Protein AF-A0A9E7I9X5-F1 (afdb_monomer)

Radius of gyration: 16.11 Å; Cα contacts (8 Å, |Δi|>4): 53; chains: 1; bounding box: 42×34×33 Å

Structure (mmCIF, N/CA/C/O backbone):
data_AF-A0A9E7I9X5-F1
#
_entry.id   AF-A0A9E7I9X5-F1
#
loop_
_atom_site.group_PDB
_atom_site.id
_atom_site.type_symbol
_atom_site.label_atom_id
_atom_site.label_alt_id
_atom_site.label_comp_id
_atom_site.label_asym_id
_atom_site.label_entity_id
_atom_site.label_seq_id
_atom_site.pdbx_PDB_ins_code
_atom_site.Cartn_x
_atom_site.Cartn_y
_atom_site.Cartn_z
_atom_site.occupancy
_atom_site.B_iso_or_equiv
_atom_site.auth_seq_id
_atom_site.auth_comp_id
_atom_site.auth_asym_id
_atom_site.auth_atom_id
_atom_site.pdbx_PDB_model_num
ATOM 1 N N . MET A 1 1 ? 12.110 6.727 4.822 1.00 67.31 1 MET A N 1
ATOM 2 C CA . MET A 1 1 ? 12.805 5.487 5.240 1.00 67.31 1 MET A CA 1
ATOM 3 C C . MET A 1 1 ? 12.572 4.447 4.153 1.00 67.31 1 MET A C 1
ATOM 5 O O . MET A 1 1 ? 11.414 4.216 3.824 1.00 67.31 1 MET A O 1
ATOM 9 N N . LYS A 1 2 ? 13.626 3.909 3.527 1.00 80.19 2 LYS A N 1
ATOM 10 C CA . LYS A 1 2 ? 13.470 2.934 2.433 1.00 80.19 2 LYS A CA 1
ATOM 11 C C . LYS A 1 2 ? 13.135 1.549 3.014 1.00 80.19 2 LYS A C 1
ATOM 13 O O . LYS A 1 2 ? 13.673 1.205 4.068 1.00 80.19 2 LYS A O 1
ATOM 18 N N . PRO A 1 3 ? 12.233 0.775 2.385 1.00 83.88 3 PRO A N 1
ATOM 19 C CA . PRO A 1 3 ? 11.960 -0.593 2.809 1.00 83.88 3 PRO A CA 1
ATOM 20 C C . PRO A 1 3 ? 13.213 -1.466 2.671 1.00 83.88 3 PRO A C 1
ATOM 22 O O . PRO A 1 3 ? 14.066 -1.205 1.823 1.00 83.88 3 PRO A O 1
ATOM 25 N N . HIS A 1 4 ? 13.312 -2.528 3.475 1.00 89.25 4 HIS A N 1
ATOM 26 C CA . HIS A 1 4 ? 14.408 -3.489 3.345 1.00 89.25 4 HIS A CA 1
ATOM 27 C C . HIS A 1 4 ? 14.412 -4.099 1.923 1.00 89.25 4 HIS A C 1
ATOM 29 O O . HIS A 1 4 ? 13.351 -4.555 1.477 1.00 89.25 4 HIS A O 1
ATOM 35 N N . PRO A 1 5 ? 15.557 -4.173 1.214 1.00 88.69 5 PRO A N 1
ATOM 36 C CA . PRO A 1 5 ? 15.610 -4.607 -0.190 1.00 88.69 5 PRO A CA 1
ATOM 37 C C . PRO A 1 5 ? 14.970 -5.976 -0.449 1.00 88.69 5 PRO A C 1
ATOM 39 O O . PRO A 1 5 ? 14.244 -6.158 -1.427 1.00 88.69 5 PRO A O 1
ATOM 42 N N . ALA A 1 6 ? 15.162 -6.928 0.471 1.00 90.81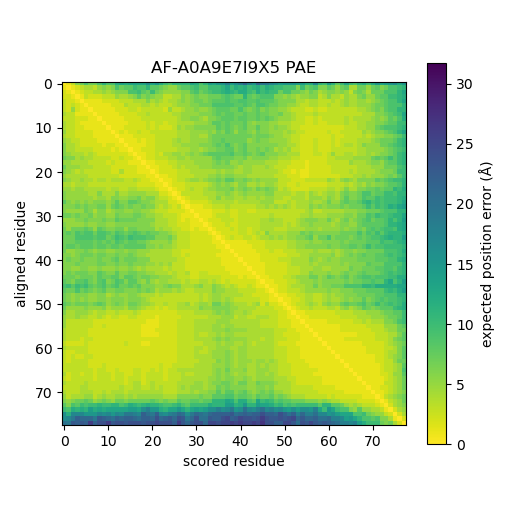 6 ALA A 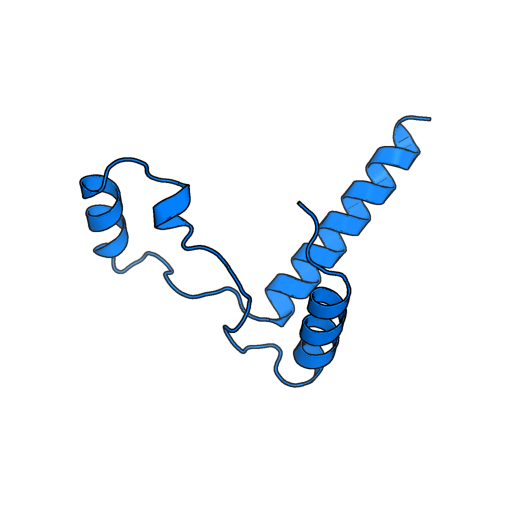N 1
ATOM 43 C CA . ALA A 1 6 ? 14.534 -8.246 0.373 1.00 90.81 6 ALA A CA 1
ATOM 44 C C . ALA A 1 6 ? 12.997 -8.166 0.388 1.00 90.81 6 ALA A C 1
ATOM 46 O O . ALA A 1 6 ? 12.340 -8.861 -0.382 1.00 90.81 6 ALA A O 1
ATOM 47 N N . MET A 1 7 ? 12.416 -7.280 1.207 1.00 88.12 7 MET A N 1
ATOM 48 C CA . MET A 1 7 ? 10.964 -7.102 1.272 1.00 88.12 7 MET A CA 1
ATOM 49 C C . MET A 1 7 ? 10.423 -6.553 -0.050 1.00 88.12 7 MET A C 1
ATOM 51 O O . MET A 1 7 ? 9.427 -7.064 -0.558 1.00 88.12 7 MET A O 1
ATOM 55 N N . ALA A 1 8 ? 11.095 -5.556 -0.632 1.00 89.31 8 ALA A N 1
ATOM 56 C CA . ALA A 1 8 ? 10.709 -5.001 -1.927 1.00 89.31 8 ALA A CA 1
ATOM 57 C C . ALA A 1 8 ? 10.762 -6.063 -3.040 1.00 89.31 8 ALA A C 1
ATOM 59 O O . ALA A 1 8 ? 9.831 -6.164 -3.836 1.00 89.31 8 ALA A O 1
ATOM 60 N N . SER A 1 9 ? 11.800 -6.909 -3.051 1.00 90.94 9 SER A N 1
ATOM 61 C CA . SER A 1 9 ? 11.928 -7.999 -4.027 1.00 90.94 9 SER A CA 1
ATOM 62 C C . SER A 1 9 ? 10.831 -9.059 -3.873 1.00 90.94 9 SER A C 1
ATOM 64 O O . SER A 1 9 ? 10.208 -9.449 -4.860 1.00 90.94 9 SER A O 1
ATOM 66 N N . ILE A 1 10 ? 10.547 -9.495 -2.639 1.00 92.44 10 ILE A N 1
ATOM 67 C CA . ILE A 1 10 ? 9.513 -10.500 -2.354 1.00 92.44 10 ILE A CA 1
ATOM 68 C C . ILE A 1 10 ? 8.128 -9.974 -2.743 1.00 92.44 10 ILE A C 1
ATOM 70 O O . ILE A 1 10 ? 7.420 -10.631 -3.505 1.00 92.44 10 ILE A O 1
ATOM 74 N N . LEU A 1 11 ? 7.753 -8.781 -2.265 1.00 90.56 11 LEU A N 1
ATOM 75 C CA . LEU A 1 11 ? 6.458 -8.170 -2.584 1.00 90.56 11 LEU A CA 1
ATOM 76 C C . LEU A 1 11 ? 6.324 -7.888 -4.087 1.00 90.56 11 LEU A C 1
ATOM 78 O O . LEU A 1 11 ? 5.250 -8.098 -4.647 1.00 90.56 11 LEU A O 1
ATOM 82 N N . GLY A 1 12 ? 7.416 -7.490 -4.749 1.00 91.88 12 GLY A N 1
ATOM 83 C CA . GLY A 1 12 ? 7.476 -7.303 -6.197 1.00 91.88 12 GLY A CA 1
ATOM 84 C C . GLY A 1 12 ? 7.168 -8.586 -6.968 1.00 91.88 12 GLY A C 1
ATOM 85 O O . GLY A 1 12 ? 6.246 -8.604 -7.781 1.00 91.88 12 GLY A O 1
ATOM 86 N N . LYS A 1 13 ? 7.866 -9.689 -6.668 1.00 94.00 13 LYS A N 1
ATOM 87 C CA . LYS A 1 13 ? 7.609 -10.997 -7.304 1.00 94.00 13 LYS A CA 1
ATOM 88 C C . LYS A 1 13 ? 6.184 -11.481 -7.049 1.00 94.00 13 LYS A C 1
ATOM 90 O O . LYS A 1 13 ? 5.497 -11.914 -7.970 1.00 94.00 13 LYS A O 1
ATOM 95 N N . LEU A 1 14 ? 5.729 -11.361 -5.806 1.00 93.38 14 LEU A N 1
ATOM 96 C CA . LEU A 1 14 ? 4.402 -11.794 -5.390 1.00 93.38 14 LEU A CA 1
ATOM 97 C C . LEU A 1 14 ? 3.288 -10.977 -6.068 1.00 93.38 14 LEU A C 1
ATOM 99 O O . LEU A 1 14 ? 2.217 -11.516 -6.343 1.00 93.38 14 LEU A O 1
ATOM 103 N N . SER A 1 15 ? 3.552 -9.712 -6.418 1.00 93.62 15 SER A N 1
ATOM 104 C CA . SER A 1 15 ? 2.600 -8.848 -7.131 1.00 93.62 15 SER A CA 1
ATOM 105 C C . SER A 1 15 ? 2.234 -9.346 -8.527 1.00 93.62 15 SER A C 1
ATOM 107 O O . SER A 1 15 ? 1.142 -9.042 -8.996 1.00 93.62 15 SER A O 1
ATOM 109 N N . ASN A 1 16 ? 3.093 -10.150 -9.158 1.00 93.00 16 ASN A N 1
ATOM 110 C CA . ASN A 1 16 ? 2.812 -10.748 -10.463 1.00 93.00 16 ASN A CA 1
ATOM 111 C C . ASN A 1 16 ? 1.916 -11.991 -10.357 1.00 93.00 16 ASN A C 1
ATOM 113 O O . ASN A 1 16 ? 1.267 -12.353 -11.332 1.00 93.00 16 ASN A O 1
ATOM 117 N N . ILE A 1 17 ? 1.867 -12.633 -9.184 1.00 95.19 17 ILE A N 1
ATOM 118 C CA . ILE A 1 17 ? 1.080 -13.853 -8.947 1.00 95.19 17 ILE A CA 1
ATOM 119 C C . ILE A 1 17 ? -0.277 -13.502 -8.324 1.00 95.19 17 ILE A C 1
ATOM 121 O O . ILE A 1 17 ? -1.317 -13.979 -8.768 1.00 95.19 17 ILE A O 1
ATOM 125 N N . ILE A 1 18 ? -0.280 -12.645 -7.299 1.00 95.44 18 ILE A N 1
ATOM 126 C CA . ILE A 1 18 ? -1.474 -12.260 -6.529 1.00 95.44 18 ILE A CA 1
ATOM 127 C C . ILE A 1 18 ? -1.595 -10.729 -6.407 1.00 95.44 18 ILE A C 1
ATOM 129 O O . ILE A 1 18 ? -1.516 -10.162 -5.312 1.00 95.44 18 ILE A O 1
ATOM 133 N N . PRO A 1 19 ? -1.824 -10.015 -7.525 1.00 93.56 19 PRO A N 1
ATOM 134 C CA . PRO A 1 19 ? -1.770 -8.549 -7.577 1.00 93.56 19 PRO A CA 1
ATOM 135 C C . PRO A 1 19 ? -2.786 -7.851 -6.664 1.00 93.56 19 PRO A C 1
ATOM 137 O O . PRO A 1 19 ? -2.561 -6.728 -6.205 1.00 93.56 19 PRO A O 1
ATOM 140 N N . THR A 1 20 ? -3.922 -8.497 -6.403 1.00 95.38 20 THR A N 1
ATOM 141 C CA . THR A 1 20 ? -5.081 -7.883 -5.748 1.00 95.38 20 THR A CA 1
ATOM 142 C C . THR A 1 20 ? -5.125 -8.090 -4.237 1.00 95.38 20 THR A C 1
ATOM 144 O O . THR A 1 20 ? -5.987 -7.494 -3.579 1.00 95.38 20 THR A O 1
ATOM 147 N N . TRP A 1 21 ? -4.219 -8.893 -3.672 1.00 95.31 21 TRP A N 1
ATOM 148 C CA . TRP A 1 21 ? -4.207 -9.204 -2.244 1.00 95.31 21 TRP A CA 1
ATOM 149 C C . TRP A 1 21 ? -3.816 -7.982 -1.407 1.00 95.31 21 TRP A C 1
ATOM 151 O O . TRP A 1 21 ? -2.894 -7.236 -1.739 1.00 95.31 21 TRP A O 1
ATOM 161 N N . LYS A 1 22 ? -4.525 -7.777 -0.292 1.00 93.00 22 LYS A N 1
ATOM 162 C CA . LYS A 1 22 ? -4.350 -6.634 0.622 1.00 93.00 22 LYS A CA 1
ATOM 163 C C . LYS A 1 22 ? -3.326 -6.945 1.721 1.00 93.00 22 LYS A C 1
ATOM 165 O O . LYS A 1 22 ? -3.629 -6.860 2.908 1.00 93.00 22 LYS A O 1
ATOM 170 N N . ILE A 1 23 ? -2.127 -7.366 1.321 1.00 90.44 23 ILE A N 1
ATOM 171 C CA . ILE A 1 23 ? -1.080 -7.856 2.238 1.00 90.44 23 ILE A CA 1
ATOM 172 C C . ILE A 1 23 ? 0.084 -6.881 2.425 1.00 90.44 23 ILE A C 1
ATOM 174 O O . ILE A 1 23 ? 1.025 -7.194 3.149 1.00 90.44 23 ILE A O 1
ATOM 178 N N . VAL A 1 24 ? 0.031 -5.703 1.795 1.00 90.62 24 VAL A N 1
ATOM 179 C CA . VAL A 1 24 ? 1.095 -4.698 1.915 1.00 90.62 24 VAL A CA 1
ATOM 180 C C . VAL A 1 24 ? 1.274 -4.326 3.393 1.00 90.62 24 VAL A C 1
ATOM 182 O O . VAL A 1 24 ? 0.299 -3.927 4.039 1.00 90.62 24 VAL A O 1
ATOM 185 N N . PRO A 1 25 ? 2.487 -4.456 3.962 1.00 87.75 25 PRO A N 1
ATOM 186 C CA . PRO A 1 25 ? 2.753 -4.023 5.325 1.00 87.75 25 PRO A CA 1
ATOM 187 C C . PRO A 1 25 ? 2.627 -2.499 5.401 1.00 87.75 25 PRO A C 1
ATOM 189 O O . PRO A 1 25 ? 3.485 -1.760 4.924 1.00 87.75 25 PRO A O 1
ATOM 192 N N . THR A 1 26 ? 1.529 -2.014 5.970 1.00 86.19 26 THR A N 1
ATOM 193 C CA . THR A 1 26 ? 1.270 -0.583 6.149 1.00 86.19 26 THR A CA 1
ATOM 194 C C . THR A 1 26 ? 0.812 -0.354 7.578 1.00 86.19 26 THR A C 1
ATOM 196 O O . THR A 1 26 ? 0.062 -1.158 8.135 1.00 86.19 26 THR A O 1
ATOM 199 N N . LYS A 1 27 ? 1.301 0.730 8.176 1.00 86.44 27 LYS A N 1
ATOM 200 C CA . LYS A 1 27 ? 0.798 1.226 9.457 1.00 86.44 27 LYS A CA 1
ATOM 201 C C . LYS A 1 27 ? -0.628 1.751 9.266 1.00 86.44 27 LYS A C 1
ATOM 203 O O . LYS A 1 27 ? -0.966 2.199 8.171 1.00 86.44 27 LYS A O 1
ATOM 208 N N . ASP A 1 28 ? -1.445 1.711 10.313 1.00 85.94 28 ASP A N 1
ATOM 209 C CA . ASP A 1 28 ? -2.777 2.313 10.252 1.00 85.94 28 ASP A CA 1
ATOM 210 C C . ASP A 1 28 ? -2.635 3.830 10.040 1.00 85.94 28 ASP A C 1
ATOM 212 O O . ASP A 1 28 ? -2.062 4.545 10.867 1.00 85.94 28 ASP A O 1
ATOM 216 N N . ILE A 1 29 ? -3.121 4.312 8.893 1.00 84.94 29 ILE A N 1
ATOM 217 C CA . ILE A 1 29 ? -3.055 5.726 8.510 1.00 84.94 29 ILE A CA 1
ATOM 218 C C . ILE A 1 29 ? -3.842 6.571 9.516 1.00 84.94 29 ILE A C 1
ATOM 220 O O . ILE A 1 29 ? -3.437 7.694 9.804 1.00 84.94 29 ILE A O 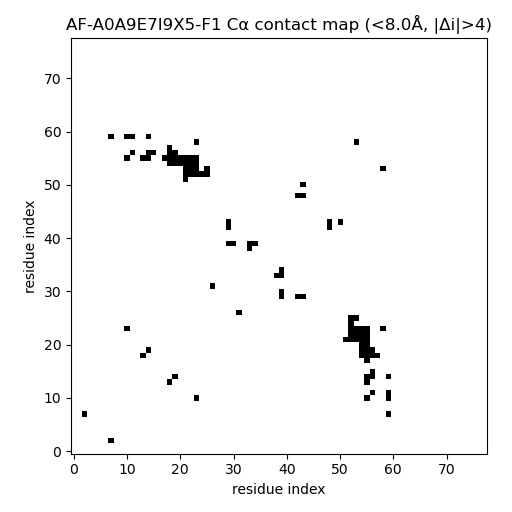1
ATOM 224 N N . ILE A 1 30 ? -4.917 6.028 10.096 1.00 88.25 30 ILE A N 1
ATOM 225 C CA . ILE A 1 30 ? -5.743 6.724 11.085 1.00 88.25 30 ILE A CA 1
ATOM 226 C C . ILE A 1 30 ? -4.931 6.979 12.361 1.00 88.25 30 ILE A C 1
ATOM 228 O O . ILE A 1 30 ? -4.964 8.084 12.906 1.00 88.25 30 ILE A O 1
ATOM 232 N N . ASP A 1 31 ? -4.148 5.996 12.807 1.00 89.19 31 ASP A N 1
ATOM 233 C CA . ASP A 1 31 ? -3.317 6.144 14.005 1.00 89.19 31 ASP A CA 1
ATOM 234 C C . ASP A 1 31 ? -2.153 7.122 13.785 1.00 89.19 31 ASP A C 1
ATOM 236 O O . ASP A 1 31 ? -1.775 7.842 14.712 1.00 89.19 31 ASP A O 1
ATOM 240 N N . ILE A 1 32 ? -1.615 7.183 12.560 1.00 88.94 32 ILE A N 1
ATOM 241 C CA . ILE A 1 32 ? -0.540 8.116 12.189 1.00 88.94 32 ILE A CA 1
ATOM 242 C C . ILE A 1 32 ? -1.062 9.549 12.026 1.00 88.94 32 ILE A C 1
ATOM 244 O O . ILE A 1 32 ? -0.420 10.489 12.492 1.00 88.94 32 ILE A O 1
ATOM 248 N N . ALA A 1 33 ? -2.191 9.730 11.339 1.00 88.06 33 ALA A N 1
ATOM 249 C CA . ALA A 1 33 ? -2.691 11.046 10.948 1.00 88.06 33 ALA A CA 1
ATOM 250 C C . ALA A 1 33 ? -3.363 11.802 12.105 1.00 88.06 33 ALA A C 1
ATOM 252 O O . ALA A 1 33 ? -3.280 13.029 12.171 1.00 88.06 33 ALA A O 1
ATOM 253 N N . PHE A 1 34 ? -4.006 11.093 13.040 1.00 91.44 34 PHE A N 1
ATOM 254 C CA . PHE A 1 34 ? -4.775 11.711 14.121 1.00 91.44 34 PHE A CA 1
ATOM 255 C C . PHE A 1 34 ? -4.142 11.414 15.476 1.00 91.44 34 PHE A C 1
ATOM 257 O O . PHE A 1 34 ? -3.949 10.257 15.836 1.00 91.44 34 PHE A O 1
ATOM 264 N N . LYS A 1 35 ? -3.833 12.461 16.255 1.00 91.88 35 LYS A N 1
ATOM 265 C CA . LYS A 1 35 ? -3.269 12.325 17.613 1.00 91.88 35 LYS A CA 1
ATOM 266 C C . LYS A 1 35 ? -4.330 11.994 18.669 1.00 91.88 35 LYS A C 1
ATOM 268 O O . LYS A 1 35 ? -4.068 11.176 19.545 1.00 91.88 35 LYS A O 1
ATOM 273 N N . SER A 1 36 ? -5.506 12.625 18.588 1.00 95.06 36 SER A N 1
ATOM 274 C CA . SER A 1 36 ? -6.597 12.427 19.555 1.00 95.06 36 SER A CA 1
ATOM 275 C C . SER A 1 36 ? -7.337 11.105 19.298 1.00 95.06 36 SER A C 1
ATOM 277 O O . SER A 1 36 ? -7.713 10.852 18.149 1.00 95.06 36 SER A O 1
ATOM 279 N N 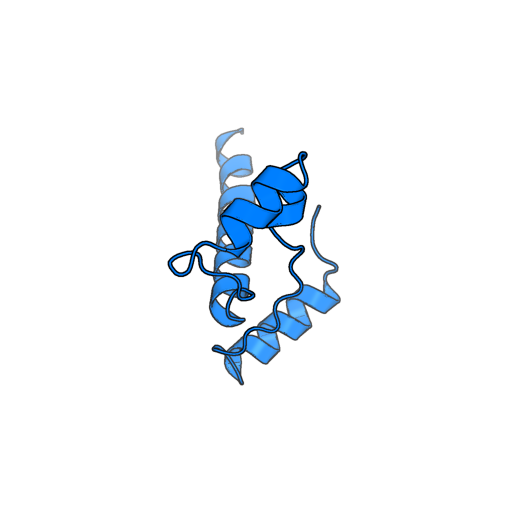. PRO A 1 37 ? -7.587 10.282 20.335 1.00 93.44 37 PRO A N 1
ATOM 280 C CA . PRO A 1 37 ? -8.317 9.023 20.197 1.00 93.44 37 PRO A CA 1
ATOM 281 C C . PRO A 1 37 ? -9.778 9.217 19.768 1.00 93.44 37 PRO A C 1
ATOM 283 O O . PRO A 1 37 ? -10.281 8.415 18.986 1.00 93.44 37 PRO A O 1
ATOM 286 N N . GLU A 1 38 ? -10.432 10.301 20.190 1.00 94.56 38 GLU A N 1
ATOM 287 C CA . GLU A 1 38 ? -11.828 10.599 19.831 1.00 94.56 38 GLU A CA 1
ATOM 288 C C . GLU A 1 38 ? -11.986 10.776 18.315 1.00 94.56 38 GLU A C 1
ATOM 290 O O . GLU A 1 38 ? -12.822 10.128 17.687 1.00 94.56 38 GLU A O 1
ATOM 295 N N . LYS A 1 39 ? -11.087 11.556 17.696 1.00 92.31 39 LYS A N 1
ATOM 296 C CA . LYS A 1 39 ? -11.064 11.762 16.237 1.00 92.31 39 LYS A CA 1
ATOM 297 C C . LYS A 1 39 ? -10.767 10.473 15.470 1.00 92.31 39 LYS A C 1
ATOM 299 O O . LYS A 1 39 ? -11.312 10.254 14.392 1.00 92.31 39 LYS A O 1
ATOM 304 N N . ARG A 1 40 ? -9.925 9.585 16.017 1.00 93.50 40 ARG A N 1
ATOM 305 C CA . ARG A 1 40 ? -9.690 8.261 15.410 1.00 93.50 40 ARG A CA 1
ATOM 306 C C . ARG A 1 40 ? -10.969 7.432 15.397 1.00 93.50 40 ARG A C 1
ATOM 308 O O . ARG A 1 40 ? -11.230 6.738 14.418 1.00 93.50 40 ARG A O 1
ATOM 315 N N . GLN A 1 41 ? -11.753 7.492 16.471 1.00 92.81 41 GLN A N 1
ATOM 316 C CA . GLN A 1 41 ? -12.990 6.730 16.588 1.00 92.81 41 GLN A CA 1
ATOM 317 C C . GLN A 1 41 ? -14.084 7.261 15.659 1.00 92.81 41 GLN A C 1
ATOM 319 O O . GLN A 1 41 ? -14.744 6.461 15.000 1.00 92.81 41 GLN A O 1
ATOM 324 N N . GLU A 1 42 ? -14.202 8.582 15.522 1.00 92.94 42 GLU A N 1
ATOM 325 C CA . GLU A 1 42 ? -15.088 9.232 14.547 1.00 92.94 42 GLU A CA 1
ATOM 326 C C . GLU A 1 42 ? -14.771 8.804 13.101 1.00 92.94 42 GLU A C 1
ATOM 328 O O . GLU A 1 42 ? -15.648 8.447 12.319 1.00 92.94 42 GLU A O 1
ATOM 333 N N . ILE A 1 43 ? -13.492 8.743 12.736 1.00 91.25 43 ILE A N 1
ATOM 334 C CA . ILE A 1 43 ? -13.094 8.338 11.379 1.00 91.25 43 ILE A CA 1
ATOM 335 C C . ILE A 1 43 ? -13.293 6.836 11.167 1.00 91.25 43 ILE A C 1
ATOM 337 O O . ILE A 1 43 ? -13.698 6.401 10.087 1.00 91.25 43 ILE A O 1
ATOM 341 N N . ARG A 1 44 ? -13.061 6.022 12.204 1.00 90.44 44 ARG A N 1
ATOM 342 C CA . ARG A 1 44 ? -13.332 4.579 12.157 1.00 90.44 44 ARG A CA 1
ATOM 343 C C . ARG A 1 44 ? -14.825 4.268 12.088 1.00 90.44 44 ARG A C 1
ATOM 345 O O . ARG A 1 44 ? -15.173 3.251 11.482 1.00 90.44 44 ARG A O 1
ATOM 352 N N . SER A 1 45 ? -15.698 5.108 12.645 1.00 93.19 45 SER A N 1
ATOM 353 C CA . SER A 1 45 ? -17.151 4.931 12.540 1.00 93.19 45 SER A CA 1
ATOM 354 C C . SER A 1 45 ? -17.692 5.317 11.160 1.00 93.19 45 SER A C 1
ATOM 356 O O . SER A 1 45 ? -18.713 4.774 10.738 1.00 93.19 45 SER A O 1
ATOM 358 N N . ASN A 1 46 ? -16.979 6.152 10.395 1.00 93.31 46 ASN A N 1
ATOM 359 C CA . ASN A 1 46 ? -17.373 6.501 9.032 1.00 93.31 46 ASN A CA 1
ATOM 360 C C . ASN A 1 46 ? -17.400 5.261 8.111 1.00 93.31 46 ASN A C 1
ATOM 362 O O . ASN A 1 46 ? -16.379 4.613 7.850 1.00 93.31 46 ASN A O 1
ATOM 366 N N . GLN A 1 47 ? -18.587 4.933 7.601 1.00 91.31 47 GLN A N 1
ATOM 367 C CA . GLN A 1 47 ? -18.836 3.815 6.684 1.00 91.31 47 GLN A CA 1
ATOM 368 C C . GLN A 1 47 ? -18.262 4.037 5.274 1.00 91.31 47 GLN A C 1
ATOM 370 O O . GLN A 1 47 ? -17.918 3.071 4.600 1.00 91.31 47 GLN A O 1
ATOM 375 N N . TYR A 1 48 ? -18.081 5.293 4.859 1.00 90.31 48 TYR A N 1
ATOM 376 C CA . TYR A 1 48 ? -17.525 5.650 3.551 1.00 90.31 48 TYR A CA 1
ATOM 377 C C . TYR A 1 48 ? -15.988 5.655 3.528 1.00 90.31 48 TYR A C 1
ATOM 379 O O . TYR A 1 48 ? -15.380 5.761 2.464 1.00 90.31 48 TYR A O 1
ATOM 387 N N . CYS A 1 49 ? -15.336 5.541 4.689 1.00 88.88 49 CYS A N 1
ATOM 388 C CA . CYS A 1 49 ? -13.881 5.535 4.779 1.00 88.88 49 CYS A CA 1
ATOM 389 C C . CYS A 1 49 ? -13.307 4.150 4.440 1.00 88.88 49 CYS A C 1
ATOM 391 O O . CYS A 1 49 ? -13.684 3.135 5.036 1.00 88.88 49 CYS A O 1
ATOM 393 N N . TYR A 1 50 ? -12.340 4.104 3.519 1.00 87.19 50 TYR A N 1
ATOM 394 C CA . TYR A 1 50 ? -11.591 2.885 3.226 1.00 87.19 50 TYR A CA 1
ATOM 395 C C . TYR A 1 50 ? -10.598 2.565 4.355 1.00 87.19 50 TYR A C 1
ATOM 397 O O . TYR A 1 50 ? -9.681 3.335 4.622 1.00 87.19 50 TYR A O 1
ATOM 405 N N . LYS A 1 51 ? -10.759 1.394 4.984 1.00 85.12 51 LYS A N 1
ATOM 406 C CA . LYS A 1 51 ? -9.968 0.939 6.153 1.00 85.12 51 LYS A CA 1
ATOM 407 C C . LYS A 1 51 ? -9.007 -0.211 5.833 1.00 85.12 51 LYS A C 1
ATOM 409 O O . LYS A 1 51 ? -8.346 -0.752 6.713 1.00 85.12 51 LYS A O 1
ATOM 414 N N . GLY A 1 52 ? -8.986 -0.662 4.581 1.00 87.19 52 GLY A N 1
ATOM 415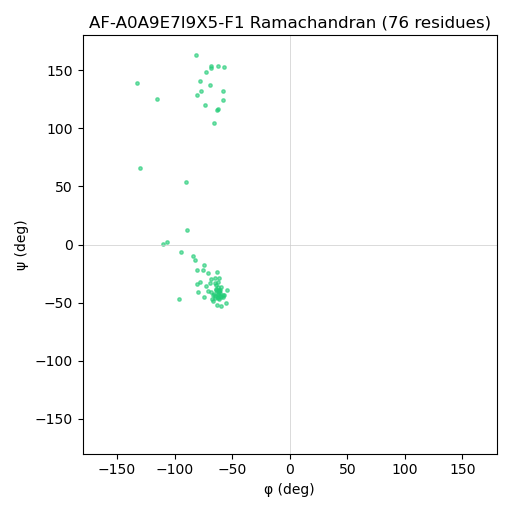 C CA . GLY A 1 52 ? -8.176 -1.804 4.171 1.00 87.19 52 GLY A CA 1
ATOM 416 C C . GLY A 1 52 ? -6.720 -1.428 3.917 1.00 87.19 52 GLY A C 1
ATOM 417 O O . GLY A 1 52 ? -6.385 -0.275 3.662 1.00 87.19 52 GLY A O 1
ATOM 418 N N . LYS A 1 53 ? -5.849 -2.436 3.880 1.00 90.25 53 LYS A N 1
ATOM 419 C CA . LYS A 1 53 ? -4.495 -2.262 3.345 1.00 90.25 53 LYS A CA 1
ATOM 420 C C . LYS A 1 53 ? -4.543 -2.028 1.825 1.00 90.25 53 LYS A C 1
ATOM 422 O O . LYS A 1 53 ? -5.491 -2.489 1.168 1.00 90.25 53 LYS A O 1
ATOM 427 N N . PRO A 1 54 ? -3.544 -1.341 1.245 1.00 91.62 54 PRO A N 1
ATOM 428 C CA . PRO A 1 54 ? -3.383 -1.258 -0.203 1.00 91.62 54 PRO A CA 1
ATOM 429 C C . PRO A 1 54 ? -3.266 -2.646 -0.843 1.00 91.62 54 PRO A C 1
ATOM 431 O O . PRO A 1 54 ? -2.805 -3.604 -0.213 1.00 91.62 54 PRO A O 1
ATOM 434 N N . ARG A 1 55 ? -3.675 -2.756 -2.111 1.00 94.56 55 ARG A N 1
ATOM 435 C CA . ARG A 1 55 ? -3.440 -3.967 -2.908 1.00 94.56 55 ARG A CA 1
ATOM 436 C C . ARG A 1 55 ? -1.965 -4.061 -3.285 1.00 94.56 55 ARG A C 1
ATOM 438 O O . ARG A 1 55 ? -1.309 -3.040 -3.485 1.00 94.56 55 ARG A O 1
ATOM 445 N N . LEU A 1 56 ? -1.466 -5.287 -3.401 1.00 94.75 56 LEU A N 1
ATOM 44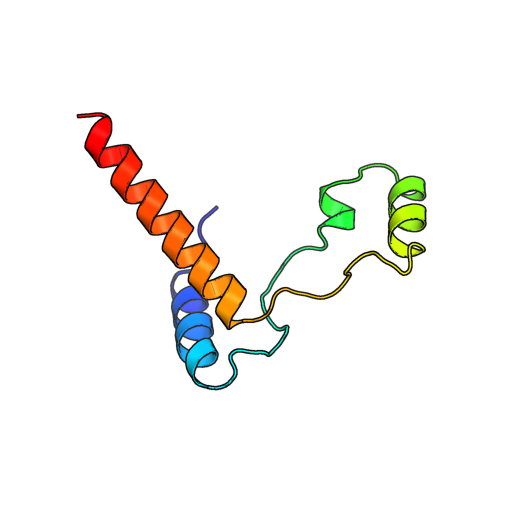6 C CA . LEU A 1 56 ? -0.050 -5.564 -3.615 1.00 94.75 56 LEU A CA 1
ATOM 447 C C . LEU A 1 56 ? 0.513 -4.855 -4.853 1.00 94.75 56 LEU A C 1
ATOM 449 O O . LEU A 1 56 ? 1.504 -4.137 -4.739 1.00 94.75 56 LEU A O 1
ATOM 453 N N . LYS A 1 57 ? -0.155 -4.980 -6.006 1.00 95.00 57 LYS A N 1
ATOM 454 C CA . LYS A 1 57 ? 0.283 -4.327 -7.248 1.00 95.00 57 LYS A CA 1
ATOM 455 C C . LYS A 1 57 ? 0.284 -2.803 -7.121 1.00 95.00 57 LYS A C 1
ATOM 457 O O . LYS A 1 57 ? 1.264 -2.173 -7.489 1.00 95.00 57 LYS 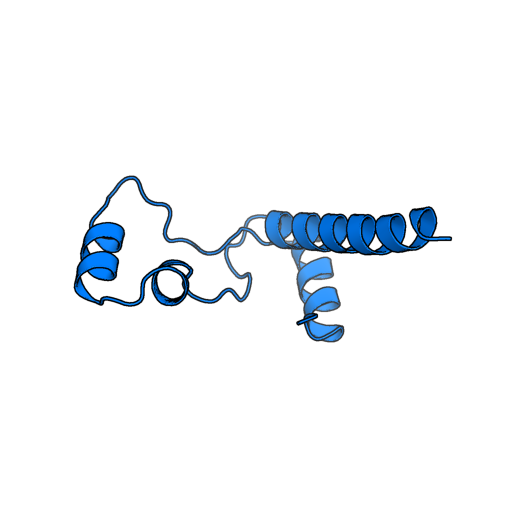A O 1
ATOM 462 N N . THR A 1 58 ? -0.750 -2.223 -6.509 1.00 94.38 58 THR A N 1
ATOM 463 C CA . THR A 1 58 ? -0.820 -0.775 -6.248 1.00 94.38 58 THR A CA 1
ATOM 464 C C . THR A 1 58 ? 0.365 -0.288 -5.415 1.00 94.38 58 THR A C 1
ATOM 466 O O . THR A 1 58 ? 0.967 0.727 -5.748 1.00 94.38 58 THR A O 1
ATOM 469 N N . GLY A 1 59 ? 0.723 -1.013 -4.350 1.00 92.81 59 GLY A N 1
ATOM 470 C CA . GLY A 1 59 ? 1.870 -0.657 -3.514 1.00 92.81 59 GLY A CA 1
ATOM 471 C C . GLY A 1 59 ? 3.204 -0.736 -4.262 1.00 92.81 59 GLY A C 1
ATOM 472 O O . GLY A 1 59 ? 4.052 0.134 -4.081 1.00 92.81 59 GLY A O 1
ATOM 473 N N . VAL A 1 60 ? 3.378 -1.747 -5.120 1.00 93.81 60 VAL A N 1
ATOM 474 C CA . VAL A 1 60 ? 4.592 -1.920 -5.933 1.00 93.81 60 VAL A CA 1
ATOM 475 C C . VAL A 1 60 ? 4.740 -0.804 -6.964 1.00 93.81 60 VAL A C 1
ATOM 477 O O . VAL A 1 60 ? 5.804 -0.196 -7.024 1.00 93.81 60 VAL A O 1
ATOM 480 N N . GLU A 1 61 ? 3.689 -0.489 -7.724 1.00 94.81 61 GLU A N 1
ATOM 481 C CA . GLU A 1 61 ? 3.741 0.591 -8.722 1.00 94.81 61 GLU A CA 1
ATOM 482 C C . GLU A 1 61 ? 4.015 1.947 -8.063 1.00 94.81 61 GLU A C 1
ATOM 484 O O . GLU A 1 61 ? 4.881 2.695 -8.509 1.00 94.81 61 GLU A O 1
ATOM 489 N N . LEU A 1 62 ? 3.352 2.236 -6.937 1.00 94.38 62 LEU A N 1
ATOM 490 C CA . LEU A 1 62 ? 3.585 3.471 -6.188 1.00 94.38 62 LEU A CA 1
ATOM 491 C C . LEU A 1 62 ? 5.039 3.586 -5.706 1.00 94.38 62 LEU A C 1
ATOM 493 O O . LEU A 1 62 ? 5.625 4.669 -5.746 1.00 94.38 62 LEU A O 1
ATOM 497 N N . PHE A 1 63 ? 5.632 2.474 -5.266 1.00 92.75 63 PHE A N 1
ATOM 498 C CA . PHE A 1 63 ? 7.034 2.439 -4.867 1.00 92.75 63 PHE A CA 1
ATOM 499 C C . PHE A 1 63 ? 7.976 2.672 -6.056 1.00 92.75 63 PHE A C 1
ATOM 501 O O . PHE A 1 63 ? 8.905 3.467 -5.930 1.00 92.75 63 PHE A O 1
ATOM 508 N N . MET A 1 64 ? 7.716 2.053 -7.213 1.00 93.12 64 MET A N 1
ATOM 509 C CA . MET A 1 64 ? 8.522 2.257 -8.426 1.00 93.12 64 MET A CA 1
ATOM 510 C C . MET A 1 64 ? 8.464 3.704 -8.916 1.00 93.12 64 MET A C 1
ATOM 512 O O . MET A 1 64 ? 9.506 4.298 -9.175 1.00 93.12 64 MET A O 1
ATOM 516 N N . VAL A 1 65 ? 7.270 4.302 -8.958 1.00 95.38 65 VAL A N 1
ATOM 517 C CA . VAL A 1 65 ? 7.094 5.714 -9.335 1.00 95.38 65 VAL A CA 1
ATOM 518 C C . VAL A 1 65 ? 7.824 6.639 -8.361 1.00 95.38 65 VAL A C 1
ATOM 520 O O . VAL A 1 65 ? 8.476 7.587 -8.783 1.00 95.38 65 VAL A O 1
ATOM 523 N N . SER A 1 66 ? 7.774 6.350 -7.058 1.00 93.81 66 SER A N 1
ATOM 524 C CA . SER A 1 66 ? 8.500 7.145 -6.057 1.00 93.81 66 SER A CA 1
ATOM 525 C C . SER A 1 66 ? 10.017 7.112 -6.283 1.00 93.81 66 SER A C 1
ATOM 527 O O 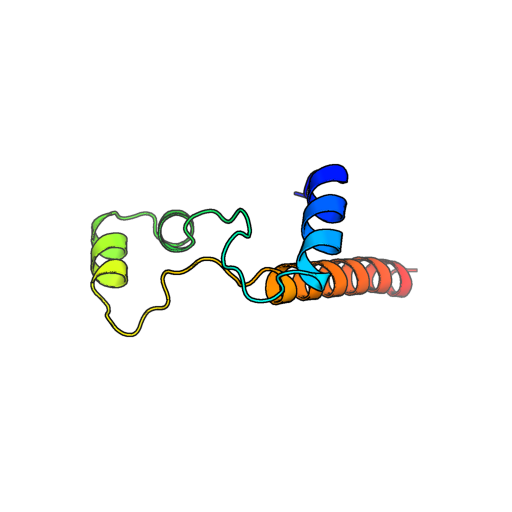. SER A 1 66 ? 10.672 8.142 -6.143 1.00 93.81 66 SER A O 1
ATOM 529 N N . LEU A 1 67 ? 10.574 5.950 -6.649 1.00 92.56 67 LEU A N 1
ATOM 530 C CA . LEU A 1 67 ? 11.998 5.807 -6.975 1.00 92.56 67 LEU A CA 1
ATOM 531 C C . LEU A 1 67 ? 12.371 6.522 -8.278 1.00 92.56 67 LEU A C 1
ATOM 533 O O . LEU A 1 67 ? 13.415 7.163 -8.329 1.00 92.56 67 LEU A O 1
ATOM 537 N N . ASP A 1 68 ? 11.525 6.434 -9.305 1.00 94.38 68 ASP A N 1
ATOM 538 C CA . ASP A 1 68 ? 11.727 7.138 -10.577 1.00 94.38 68 ASP A CA 1
ATOM 539 C C . ASP A 1 68 ? 11.757 8.663 -10.372 1.00 94.38 68 ASP A C 1
ATOM 541 O O . ASP A 1 68 ? 12.664 9.342 -10.853 1.00 94.38 68 ASP A O 1
ATOM 545 N N . ILE A 1 69 ? 10.829 9.199 -9.570 1.00 95.06 69 ILE A N 1
ATOM 546 C CA . ILE A 1 69 ? 10.812 10.622 -9.196 1.00 95.06 69 ILE A CA 1
ATOM 547 C C . ILE A 1 69 ? 12.074 10.997 -8.407 1.00 95.06 69 ILE A C 1
ATOM 549 O O . ILE A 1 69 ? 12.702 12.010 -8.711 1.00 95.06 69 ILE A O 1
ATOM 553 N N . GLU A 1 70 ? 12.469 10.186 -7.416 1.00 92.12 70 GLU A N 1
ATOM 554 C CA . GLU A 1 70 ? 13.693 10.412 -6.630 1.00 92.12 70 GLU A CA 1
ATOM 555 C C . GLU A 1 70 ? 14.929 10.490 -7.540 1.00 92.12 70 GLU A C 1
ATOM 557 O O . GLU A 1 70 ? 15.765 11.375 -7.361 1.00 92.12 70 GLU A O 1
ATOM 562 N N . GLN A 1 71 ? 15.040 9.604 -8.534 1.00 92.12 71 GLN A N 1
ATOM 563 C CA . GLN A 1 71 ? 16.158 9.589 -9.480 1.00 92.12 71 GLN A CA 1
ATOM 564 C C . GLN A 1 71 ? 16.166 10.821 -10.391 1.00 92.12 71 GLN A C 1
ATOM 566 O O . GLN A 1 71 ? 17.209 11.459 -10.526 1.00 92.12 71 GLN A O 1
ATOM 571 N N . LYS A 1 72 ? 15.017 11.184 -10.973 1.00 93.25 72 LYS A N 1
ATOM 572 C CA . LYS A 1 72 ? 14.893 12.346 -11.871 1.00 93.25 72 LYS A CA 1
ATOM 573 C C . LYS A 1 72 ? 15.174 13.668 -11.165 1.00 93.25 72 LYS A C 1
ATOM 575 O O . LYS A 1 72 ? 15.856 14.518 -11.726 1.00 93.25 72 LYS A O 1
ATOM 580 N N . LEU A 1 73 ? 14.739 13.816 -9.913 1.00 92.38 73 LEU A N 1
ATOM 581 C CA . LEU A 1 73 ? 15.010 15.022 -9.127 1.00 92.38 73 LEU A CA 1
ATOM 582 C C . LEU A 1 73 ? 16.517 15.278 -8.955 1.00 92.38 73 LEU A C 1
ATOM 584 O O . LEU A 1 73 ? 16.958 16.421 -8.996 1.00 92.38 73 LEU A O 1
ATOM 588 N N . HIS A 1 74 ? 17.325 14.225 -8.805 1.00 80.56 74 HIS A N 1
ATOM 589 C CA . HIS A 1 74 ? 18.781 14.369 -8.713 1.00 80.56 74 HIS A CA 1
ATOM 590 C C . HIS A 1 74 ? 19.449 14.690 -10.060 1.00 80.56 74 HIS A C 1
ATOM 592 O O . HIS A 1 74 ? 20.593 15.139 -10.062 1.00 80.56 74 HIS A O 1
ATOM 598 N N . GLN A 1 75 ? 18.773 14.461 -11.191 1.00 76.75 75 GLN A N 1
ATOM 599 C CA . GLN A 1 75 ? 19.306 14.784 -12.517 1.00 76.75 75 GLN A CA 1
ATOM 600 C C . GLN A 1 75 ? 19.154 16.268 -12.873 1.00 76.75 75 GLN A C 1
ATOM 602 O O . GLN A 1 75 ? 20.048 16.803 -13.515 1.00 76.75 75 GLN A O 1
ATOM 607 N N . GLU A 1 76 ? 18.080 16.937 -12.439 1.00 63.75 76 GLU A N 1
ATOM 608 C CA . GLU A 1 76 ? 17.838 18.364 -12.737 1.00 63.75 76 GLU A CA 1
ATOM 609 C C . GLU A 1 76 ? 18.582 19.341 -11.806 1.00 63.75 76 GLU A C 1
ATOM 611 O O . GLU A 1 76 ? 18.665 20.530 -12.095 1.00 63.75 76 GLU A O 1
ATOM 616 N N . ILE A 1 77 ? 19.141 18.860 -10.689 1.00 58.84 77 ILE A N 1
ATOM 617 C CA . ILE A 1 77 ? 19.888 19.681 -9.711 1.00 58.84 77 ILE A CA 1
ATOM 618 C C . ILE A 1 77 ? 21.397 19.766 -10.064 1.00 58.84 77 ILE A C 1
ATOM 620 O O . ILE A 1 77 ? 22.209 20.235 -9.267 1.00 58.84 77 ILE A O 1
ATOM 624 N N . ARG A 1 78 ? 21.803 19.3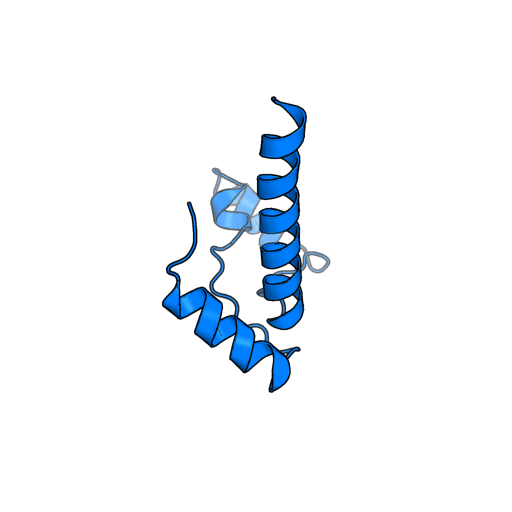44 -11.267 1.00 47.47 78 ARG A N 1
ATOM 625 C CA . ARG A 1 78 ? 23.193 19.399 -11.750 1.00 47.47 78 ARG A CA 1
ATOM 626 C C . ARG A 1 78 ? 23.317 20.231 -13.016 1.00 47.47 78 ARG A C 1
ATOM 628 O O . ARG A 1 78 ? 24.333 20.954 -13.105 1.00 47.47 78 ARG A O 1
#

Nearest PDB structures (foldseek):
  6eic-assembly1_C  TM=7.231E-01  e=3.968E-02  Mycobacterium tuberculosis H37Rv
  6eic-assembly3_B  TM=7.154E-01  e=4.944E-02  Mycobacterium tuberculosis H37Rv
  3jw8-assembly1_A  TM=8.170E-01  e=1.597E-01  Homo sapiens
  7l4u-assembly1_A  TM=7.930E-01  e=3.088E-01  Homo sapiens

InterPro domains:
  IPR051044 Monoacylglycerol and Diacylglycerol Lipase [PTHR11614] (1-76)

Mean predicted aligned error: 5.19 Å

Secondary structure (DSSP, 8-state):
-PPPHHHHHHHHHHHHH-TT--------HHHHH--SHHHHHHHHH-TTS--SPPPHHHHHHHHHHHHHHHHHHHHHT-

pLDDT: mean 89.47, std 8.09, range [47.47, 95.44]

Sequence (78 aa):
MKPHPAMASILGKLSNIIPTWKIVPTKDIIDIAFKSPEKRQEIRSNQYCYKGKPRLKTGVELFMVSLDIEQKLHQEIR

Solvent-accessible surface area (backbone atoms only — not comparable to full-atom values): 4764 Å² total; per-residue (Å²): 135,84,75,60,69,69,57,56,52,52,52,49,60,45,23,77,78,48,34,74,46,59,72,48,94,69,78,63,61,57,69,72,75,38,88,52,67,68,63,39,50,56,55,68,65,39,84,88,54,87,84,72,55,55,31,27,36,60,52,46,52,55,51,51,51,52,49,53,50,58,54,52,56,64,61,76,77,111

Organism: NCBI:txid320322

Foldseek 3Di:
DDPDPVVLVVLVVVCVVFQFDQPPDDDFVLVVVDPDPVSSVVQVPDPPDDRTHDGSNVVNVVVVVVVVVVVVVVVVVD